Protein AF-A0A977KW00-F1 (afdb_monomer_lite)

Secondary structure (DSSP, 8-state):
-------SSTTS-GGGSHHHHHHHHHHHHTT--HHHHHHHHTS-HHHHHHHHHT--

Organism: NCBI:txid2824559

Structure (mmCIF, N/CA/C/O backbone):
data_AF-A0A977KW00-F1
#
_entry.id   AF-A0A977KW00-F1
#
loop_
_atom_site.group_PD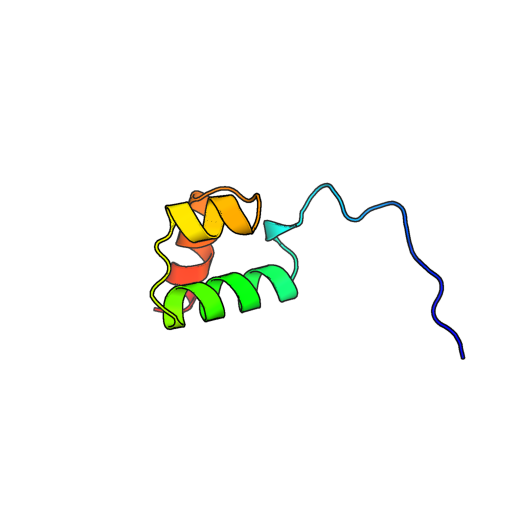B
_atom_site.id
_atom_site.type_symbol
_atom_site.label_atom_id
_atom_site.label_alt_id
_atom_site.label_comp_id
_atom_site.label_asym_id
_atom_site.label_entity_id
_atom_site.label_seq_id
_atom_site.pdbx_PDB_ins_code
_atom_site.Cartn_x
_atom_site.Cartn_y
_atom_site.Cartn_z
_atom_site.occupancy
_atom_site.B_iso_or_equiv
_atom_site.auth_seq_id
_atom_site.auth_comp_id
_atom_site.auth_asym_id
_atom_site.auth_atom_id
_atom_site.pdbx_PDB_model_num
ATOM 1 N N . MET A 1 1 ? -17.318 -26.840 18.225 1.00 44.47 1 MET A N 1
ATOM 2 C CA . MET A 1 1 ? -16.242 -25.889 17.886 1.00 44.47 1 MET A CA 1
ATOM 3 C C . MET A 1 1 ? -15.927 -26.019 16.399 1.00 44.47 1 MET A C 1
ATOM 5 O O . MET A 1 1 ? -14.944 -26.647 16.041 1.00 44.47 1 MET A O 1
ATOM 9 N N . THR A 1 2 ? -16.782 -25.483 15.526 1.00 42.75 2 THR A N 1
ATOM 10 C CA . THR A 1 2 ? -16.481 -25.423 14.087 1.00 42.75 2 THR A CA 1
ATOM 11 C C . THR A 1 2 ? -17.083 -24.139 13.539 1.00 42.75 2 THR A C 1
ATOM 13 O O . THR A 1 2 ? -18.283 -23.907 13.666 1.00 42.75 2 THR A O 1
ATOM 16 N N . TYR A 1 3 ? -16.210 -23.269 13.038 1.00 45.19 3 TYR A N 1
ATOM 17 C CA . TYR A 1 3 ? -16.499 -21.894 12.656 1.00 45.19 3 TYR A CA 1
ATOM 18 C C . TYR A 1 3 ? -17.549 -21.829 11.542 1.00 45.19 3 TYR A C 1
ATOM 20 O O . TYR A 1 3 ? -17.400 -22.449 10.487 1.00 45.19 3 TYR A O 1
ATOM 28 N N . LEU A 1 4 ? -18.606 -21.051 11.785 1.00 50.38 4 LEU A N 1
ATOM 29 C CA . LEU A 1 4 ? -19.609 -20.700 10.788 1.00 50.38 4 LEU A CA 1
ATOM 30 C C . LEU A 1 4 ? -18.919 -20.007 9.608 1.00 50.38 4 LEU A C 1
ATOM 32 O O . LEU A 1 4 ? -18.331 -18.934 9.750 1.00 50.38 4 LEU A O 1
ATOM 36 N N . ARG A 1 5 ? -19.008 -20.641 8.434 1.00 58.00 5 ARG A N 1
ATOM 37 C CA . ARG A 1 5 ? -18.696 -20.050 7.131 1.00 58.00 5 ARG A CA 1
ATOM 38 C C . ARG A 1 5 ? -19.565 -18.808 6.934 1.00 58.00 5 ARG A C 1
ATOM 40 O O . ARG A 1 5 ? -20.701 -18.902 6.482 1.00 58.00 5 ARG A O 1
ATOM 47 N N . ASN A 1 6 ? -19.019 -17.646 7.267 1.00 51.72 6 ASN A N 1
ATOM 48 C CA . ASN A 1 6 ? -19.645 -16.353 7.027 1.00 51.72 6 ASN A CA 1
ATOM 49 C C . ASN A 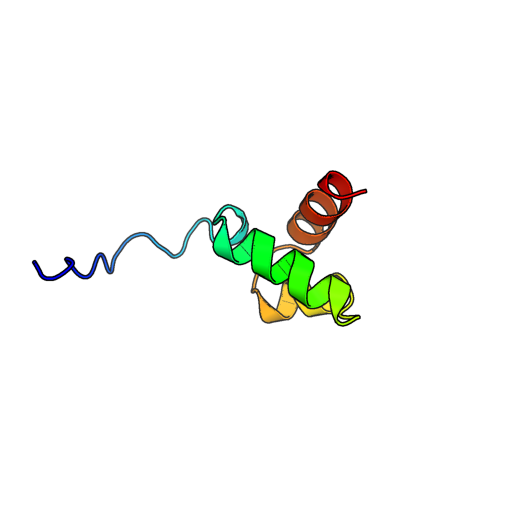1 6 ? -19.370 -15.927 5.572 1.00 51.72 6 ASN A C 1
ATOM 51 O O . ASN A 1 6 ? -18.482 -15.130 5.270 1.00 51.72 6 ASN A O 1
ATOM 55 N N . VAL A 1 7 ? -20.076 -16.571 4.640 1.00 61.97 7 VAL A N 1
ATOM 56 C CA . VAL A 1 7 ? -20.016 -16.290 3.201 1.00 61.97 7 VAL A CA 1
ATOM 57 C C . VAL A 1 7 ? -21.148 -15.316 2.889 1.00 61.97 7 VAL A C 1
ATOM 59 O O . VAL A 1 7 ? -22.283 -15.738 2.700 1.00 61.97 7 VAL A O 1
ATOM 62 N N . GLY A 1 8 ? -20.867 -14.008 2.882 1.00 51.00 8 GLY A N 1
ATOM 63 C CA . GLY A 1 8 ? -21.903 -13.038 2.502 1.00 51.00 8 GLY A CA 1
ATOM 64 C C . GLY A 1 8 ? -21.566 -11.545 2.489 1.00 51.00 8 GLY A C 1
ATOM 65 O O . GLY A 1 8 ? -22.249 -10.814 1.786 1.00 51.00 8 GLY A O 1
ATOM 66 N N . LEU A 1 9 ? -20.533 -11.060 3.197 1.00 50.28 9 LEU A N 1
ATOM 67 C CA . LEU A 1 9 ? -20.298 -9.601 3.336 1.00 50.28 9 LEU A CA 1
ATOM 68 C C . LEU A 1 9 ? -18.873 -9.121 2.977 1.00 50.28 9 LEU A C 1
ATOM 70 O O . LEU A 1 9 ? -18.548 -7.949 3.133 1.00 50.28 9 LEU A O 1
ATOM 74 N N . ASN A 1 10 ? -18.005 -9.997 2.461 1.00 51.69 10 ASN A N 1
ATOM 75 C CA . ASN A 1 10 ? -16.559 -9.734 2.320 1.00 51.69 10 ASN A CA 1
ATOM 76 C C . ASN A 1 10 ? -16.118 -8.987 1.042 1.00 51.69 10 ASN A C 1
ATOM 78 O O . ASN A 1 10 ? -14.921 -8.892 0.757 1.00 51.69 10 ASN A O 1
ATOM 82 N N . TYR A 1 11 ? -17.045 -8.479 0.228 1.00 51.38 11 TYR A N 1
ATOM 83 C CA . TYR A 1 11 ? -16.685 -7.914 -1.080 1.00 51.38 11 TYR A CA 1
ATOM 84 C C . TYR A 1 11 ? -16.468 -6.402 -1.104 1.00 51.38 11 TYR A C 1
ATOM 86 O O . TYR A 1 11 ? -15.798 -5.922 -2.016 1.00 51.38 11 TYR A O 1
ATOM 94 N N . THR A 1 12 ? -16.947 -5.650 -0.114 1.00 57.88 12 THR A N 1
ATOM 95 C CA . THR A 1 12 ? -17.082 -4.196 -0.296 1.00 57.88 12 THR A CA 1
ATOM 96 C C . THR A 1 12 ? -15.927 -3.366 0.275 1.00 57.88 12 THR A C 1
ATOM 98 O O . THR A 1 12 ? -15.773 -2.219 -0.122 1.00 57.88 12 THR A O 1
ATOM 101 N N . TYR A 1 13 ? -15.071 -3.920 1.146 1.00 62.97 13 TYR A N 1
ATOM 102 C CA . TYR A 1 13 ? -14.030 -3.138 1.842 1.00 62.97 13 TYR A CA 1
ATOM 103 C C . TYR A 1 13 ? -12.699 -3.878 2.049 1.00 62.97 13 TYR A C 1
ATOM 105 O O . TYR A 1 13 ? -12.045 -3.744 3.082 1.00 62.97 13 TYR A O 1
ATOM 113 N N . LYS A 1 14 ? -12.244 -4.639 1.045 1.00 65.75 14 LYS A N 1
ATOM 114 C CA . LYS A 1 14 ? -10.991 -5.417 1.139 1.00 65.75 14 LYS A CA 1
ATOM 115 C C . LYS A 1 14 ? -9.788 -4.575 1.576 1.00 65.75 14 LYS A C 1
ATOM 117 O O . LYS A 1 14 ? -9.009 -5.027 2.396 1.00 65.75 14 LYS A O 1
ATOM 122 N N . GLY A 1 15 ? -9.677 -3.324 1.126 1.00 64.50 15 GLY A N 1
ATOM 123 C CA . GLY A 1 15 ? -8.579 -2.431 1.524 1.00 64.50 15 GLY A CA 1
ATOM 124 C C . GLY A 1 15 ? -8.529 -2.055 3.014 1.00 64.50 15 GLY A C 1
ATOM 125 O O . GLY A 1 15 ? -7.502 -1.566 3.473 1.00 64.50 15 GLY A O 1
ATOM 126 N N . TYR A 1 16 ? -9.610 -2.256 3.773 1.00 73.19 16 TYR A N 1
ATOM 127 C CA . TYR A 1 16 ? -9.653 -1.945 5.206 1.00 73.19 16 TYR A CA 1
ATOM 128 C C . TYR A 1 16 ? -9.265 -3.135 6.092 1.00 73.19 16 TYR A C 1
ATOM 130 O O . TYR A 1 16 ? -8.888 -2.935 7.251 1.00 73.19 16 TYR A O 1
ATOM 138 N N . LEU A 1 17 ? -9.323 -4.348 5.537 1.00 83.12 17 LEU A N 1
ATOM 139 C CA . LEU A 1 17 ? -9.007 -5.582 6.241 1.00 83.12 17 LEU A CA 1
ATOM 140 C C . LEU A 1 17 ? -7.545 -5.581 6.726 1.00 83.12 17 LEU A C 1
ATOM 142 O O . LEU A 1 17 ? -6.651 -5.236 5.943 1.00 83.12 17 LEU A O 1
ATOM 146 N N . PRO A 1 18 ? -7.280 -5.956 7.994 1.00 84.94 18 PRO A N 1
ATOM 147 C CA . PRO A 1 18 ? -5.922 -6.069 8.517 1.00 84.94 18 PRO A CA 1
ATOM 148 C C . PRO A 1 18 ? -5.028 -6.958 7.649 1.00 84.94 18 PRO A C 1
ATOM 150 O O . PRO A 1 18 ? -3.896 -6.572 7.367 1.00 84.94 18 PRO A O 1
ATOM 153 N N . GLU A 1 19 ? -5.561 -8.067 7.121 1.00 87.56 19 GLU A N 1
ATOM 154 C CA . GLU A 1 19 ? -4.785 -8.990 6.286 1.00 87.56 19 GLU A CA 1
ATOM 155 C C . GLU A 1 19 ? -4.306 -8.320 4.989 1.00 87.56 19 GLU A C 1
ATOM 157 O O . GLU A 1 19 ? -3.203 -8.574 4.507 1.00 87.56 19 GLU A O 1
ATOM 162 N N . VAL A 1 20 ? -5.108 -7.413 4.421 1.00 89.06 20 VAL A N 1
ATOM 163 C CA . VAL A 1 20 ? -4.729 -6.678 3.205 1.00 89.06 20 VAL A CA 1
ATOM 164 C C . VAL A 1 20 ? -3.646 -5.646 3.504 1.00 89.06 20 VAL A C 1
ATOM 166 O O . VAL A 1 20 ? -2.745 -5.464 2.688 1.00 89.06 20 VAL A O 1
ATOM 169 N N . LYS A 1 21 ? -3.670 -5.012 4.681 1.00 90.56 21 LYS A N 1
ATOM 170 C CA . LYS A 1 21 ? -2.616 -4.077 5.114 1.00 90.56 21 LYS A CA 1
ATOM 171 C C . LYS A 1 21 ? -1.284 -4.782 5.342 1.00 90.56 21 LYS A C 1
ATOM 173 O O . LYS A 1 21 ? -0.243 -4.270 4.932 1.00 90.56 21 LYS A O 1
ATOM 178 N N . GLU A 1 22 ? -1.313 -5.957 5.963 1.00 92.25 22 GLU A N 1
ATOM 179 C CA . GLU A 1 22 ? -0.129 -6.804 6.124 1.00 92.25 22 GLU A CA 1
ATOM 180 C C . GLU A 1 22 ? 0.425 -7.235 4.767 1.00 92.25 22 GLU A C 1
ATOM 182 O O . GLU A 1 22 ? 1.620 -7.080 4.515 1.00 92.25 22 GLU A O 1
ATOM 187 N N . LYS A 1 23 ? -0.448 -7.655 3.843 1.00 93.94 23 LYS A N 1
ATOM 188 C CA . LYS A 1 23 ? -0.033 -8.054 2.496 1.00 93.94 23 LYS A CA 1
ATOM 189 C C . LYS A 1 23 ? 0.556 -6.899 1.683 1.00 93.94 23 LYS A C 1
ATOM 191 O O . LYS A 1 23 ? 1.517 -7.114 0.950 1.00 93.94 23 LYS A O 1
ATOM 196 N N . ILE A 1 24 ? 0.037 -5.673 1.827 1.00 94.19 24 ILE A N 1
ATOM 197 C CA . ILE A 1 24 ? 0.633 -4.470 1.216 1.00 94.19 24 ILE A CA 1
ATOM 198 C C . ILE A 1 24 ? 2.082 -4.290 1.682 1.00 94.19 24 ILE A C 1
ATOM 200 O O . ILE A 1 24 ? 2.961 -4.050 0.854 1.00 94.19 24 ILE A O 1
ATOM 204 N N . ALA A 1 25 ? 2.327 -4.406 2.990 1.00 92.62 25 ALA A N 1
ATOM 205 C CA . ALA A 1 25 ? 3.658 -4.244 3.563 1.00 92.62 25 ALA A CA 1
ATOM 206 C C . ALA A 1 25 ? 4.607 -5.363 3.116 1.00 92.62 25 ALA A C 1
ATOM 208 O O . ALA A 1 25 ? 5.708 -5.070 2.663 1.00 92.62 25 ALA A O 1
ATOM 209 N N . GLU A 1 26 ? 4.165 -6.621 3.159 1.00 95.31 26 GLU A N 1
ATOM 210 C CA . GLU A 1 26 ? 4.946 -7.773 2.695 1.00 95.31 26 GLU A CA 1
ATOM 211 C C . GLU A 1 26 ? 5.344 -7.625 1.219 1.00 95.31 26 GLU A C 1
ATOM 213 O O . GLU A 1 26 ? 6.507 -7.794 0.860 1.00 95.31 26 GLU A O 1
ATOM 218 N N . MET A 1 27 ? 4.396 -7.252 0.353 1.00 96.25 27 MET A N 1
ATOM 219 C CA . MET A 1 27 ? 4.673 -7.038 -1.067 1.00 96.25 27 MET A CA 1
ATOM 220 C C . MET A 1 27 ? 5.673 -5.898 -1.288 1.00 96.25 27 MET A C 1
ATOM 222 O O . MET A 1 27 ? 6.605 -6.053 -2.072 1.00 96.25 27 MET A O 1
ATOM 226 N N . ALA A 1 28 ? 5.530 -4.778 -0.575 1.00 92.88 28 ALA A N 1
ATOM 227 C CA . ALA A 1 28 ? 6.478 -3.670 -0.669 1.00 92.88 28 ALA A CA 1
ATOM 228 C C . ALA A 1 28 ? 7.881 -4.051 -0.161 1.00 92.88 28 ALA A C 1
ATOM 230 O O . ALA A 1 28 ? 8.871 -3.690 -0.794 1.00 92.88 28 ALA A O 1
ATOM 231 N N . MET A 1 29 ? 7.977 -4.821 0.931 1.00 93.19 29 MET A N 1
ATOM 232 C CA . MET A 1 29 ? 9.249 -5.346 1.449 1.00 93.19 29 MET A CA 1
ATOM 233 C C . MET A 1 29 ? 9.934 -6.291 0.455 1.00 93.19 29 MET A C 1
ATOM 235 O O . MET A 1 29 ? 11.155 -6.281 0.346 1.00 93.19 29 MET A O 1
ATOM 239 N N . ASN A 1 30 ? 9.152 -7.048 -0.315 1.00 95.56 30 ASN A N 1
ATOM 240 C CA . ASN A 1 30 ? 9.643 -7.913 -1.389 1.00 95.56 30 ASN A CA 1
ATOM 241 C C . ASN A 1 30 ? 9.922 -7.161 -2.708 1.00 95.56 30 ASN A C 1
ATOM 243 O O . ASN A 1 30 ? 10.195 -7.789 -3.729 1.00 95.56 30 ASN A O 1
ATOM 247 N N . GLY A 1 31 ? 9.850 -5.826 -2.711 1.00 94.44 31 GLY A N 1
ATOM 248 C CA . GLY A 1 31 ? 10.175 -4.989 -3.867 1.00 94.44 31 GLY A CA 1
ATOM 249 C C . GLY A 1 31 ? 9.032 -4.772 -4.864 1.00 94.44 31 GLY A C 1
ATOM 250 O O . GLY A 1 31 ? 9.256 -4.164 -5.912 1.00 94.44 31 GLY A O 1
ATOM 251 N N . SER A 1 32 ? 7.803 -5.213 -4.571 1.00 96.38 32 SER A N 1
ATOM 252 C CA . SER A 1 32 ? 6.648 -4.893 -5.418 1.00 96.38 32 SER A CA 1
ATOM 253 C C . SER A 1 32 ? 6.331 -3.398 -5.371 1.00 96.38 32 SER A C 1
ATOM 255 O O . SER A 1 32 ? 6.211 -2.781 -4.310 1.00 96.38 32 SER A O 1
ATOM 257 N N . GLY A 1 33 ? 6.125 -2.805 -6.547 1.00 96.00 33 GLY A N 1
ATOM 258 C CA . GLY A 1 33 ? 5.725 -1.407 -6.669 1.00 96.00 33 GLY A CA 1
ATOM 259 C C . GLY A 1 33 ? 4.249 -1.172 -6.328 1.00 96.00 33 GLY A C 1
ATOM 260 O O . GLY A 1 33 ? 3.402 -2.046 -6.488 1.00 96.00 33 GLY A O 1
ATOM 261 N N . ILE A 1 34 ? 3.903 0.067 -5.963 1.00 96.06 34 ILE A N 1
ATOM 262 C CA . ILE A 1 34 ? 2.542 0.488 -5.564 1.00 96.06 34 ILE A CA 1
ATOM 263 C C . ILE A 1 34 ? 1.447 0.017 -6.539 1.00 96.06 34 ILE A C 1
ATOM 265 O O . ILE A 1 34 ? 0.394 -0.464 -6.121 1.00 96.06 34 ILE A O 1
ATOM 269 N N . ARG A 1 35 ? 1.677 0.182 -7.850 1.00 95.88 35 ARG A N 1
ATOM 270 C CA . ARG A 1 35 ? 0.699 -0.172 -8.896 1.00 95.88 35 ARG A CA 1
ATOM 271 C C . ARG A 1 35 ? 0.533 -1.681 -9.053 1.00 95.88 35 ARG A C 1
ATOM 273 O O . ARG A 1 35 ? -0.570 -2.130 -9.351 1.00 95.88 35 ARG A O 1
ATOM 280 N N . ASP A 1 36 ? 1.615 -2.429 -8.866 1.00 96.75 36 ASP A N 1
ATOM 281 C CA . ASP A 1 36 ? 1.609 -3.887 -8.940 1.00 96.75 36 ASP A CA 1
ATOM 282 C C . ASP A 1 36 ? 0.834 -4.473 -7.755 1.00 96.75 36 ASP A C 1
ATOM 284 O O . ASP A 1 36 ? -0.158 -5.175 -7.943 1.00 96.75 36 ASP A O 1
ATOM 288 N N . THR A 1 37 ? 1.163 -4.025 -6.542 1.00 95.75 37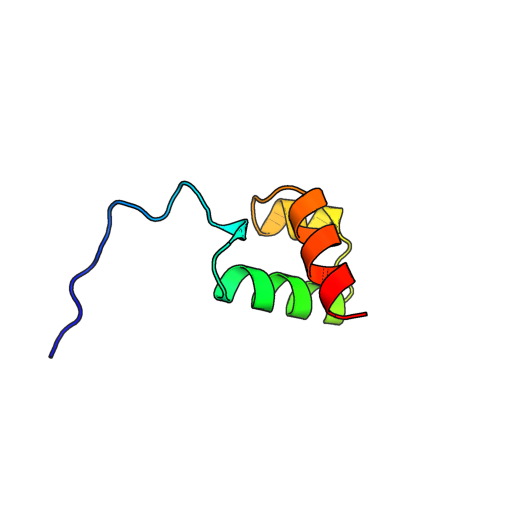 THR A N 1
ATOM 289 C CA . THR A 1 37 ? 0.446 -4.370 -5.309 1.00 95.75 37 THR A CA 1
ATOM 290 C C . THR A 1 37 ? -1.047 -4.049 -5.401 1.00 95.75 37 THR A C 1
ATOM 292 O O . THR A 1 37 ? -1.888 -4.888 -5.079 1.00 95.75 37 THR A O 1
ATOM 295 N N . ALA A 1 38 ? -1.407 -2.866 -5.908 1.00 94.75 38 ALA A N 1
ATOM 296 C CA . ALA A 1 38 ? -2.804 -2.482 -6.107 1.00 94.75 38 ALA A C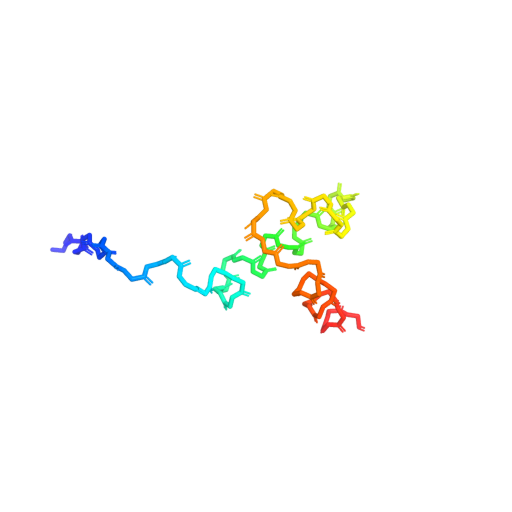A 1
ATOM 297 C C . ALA A 1 38 ? -3.545 -3.425 -7.075 1.00 94.75 38 ALA A C 1
ATOM 299 O O . ALA A 1 38 ? -4.695 -3.793 -6.827 1.00 94.75 38 ALA A O 1
ATOM 300 N N . ARG A 1 39 ? -2.880 -3.852 -8.159 1.00 95.38 39 ARG A N 1
ATOM 301 C CA . ARG A 1 39 ? -3.442 -4.777 -9.152 1.00 95.38 39 ARG A CA 1
ATOM 302 C C . ARG A 1 39 ? -3.642 -6.178 -8.575 1.00 95.38 39 ARG A C 1
ATOM 304 O O . ARG A 1 39 ? -4.715 -6.748 -8.761 1.00 95.38 39 ARG A O 1
ATOM 311 N N . VAL A 1 40 ? -2.647 -6.710 -7.865 1.00 94.25 40 VAL A N 1
ATOM 312 C CA . VAL A 1 40 ? -2.701 -8.045 -7.245 1.00 94.25 40 VAL A CA 1
ATOM 313 C C . VAL A 1 40 ? -3.788 -8.106 -6.172 1.00 94.25 40 VAL A C 1
ATOM 315 O O . VAL A 1 40 ? -4.609 -9.023 -6.168 1.00 94.25 40 VAL A O 1
ATOM 318 N N . LEU A 1 41 ? -3.849 -7.094 -5.303 1.00 91.38 41 LEU A N 1
ATOM 319 C CA . LEU A 1 41 ? -4.794 -7.046 -4.183 1.00 91.38 41 LEU A CA 1
ATOM 320 C C . LEU A 1 41 ? -6.182 -6.515 -4.571 1.00 91.38 41 LEU A C 1
ATOM 322 O O . LEU A 1 41 ? -7.099 -6.549 -3.752 1.00 91.38 41 LEU A O 1
ATOM 326 N N . ARG A 1 42 ? -6.361 -6.067 -5.823 1.00 91.69 42 ARG A N 1
ATOM 327 C CA . ARG A 1 42 ? -7.612 -5.497 -6.356 1.00 91.69 42 ARG A CA 1
ATOM 328 C C . ARG A 1 42 ? -8.153 -4.350 -5.489 1.00 91.69 42 ARG A C 1
ATOM 330 O O . ARG A 1 42 ? -9.345 -4.289 -5.192 1.00 91.69 42 ARG A O 1
ATOM 337 N N . ILE A 1 43 ? -7.261 -3.448 -5.088 1.00 90.25 43 ILE A N 1
ATOM 338 C CA . ILE A 1 43 ? -7.554 -2.238 -4.304 1.00 90.25 43 ILE A CA 1
ATOM 339 C C . ILE A 1 43 ? -7.027 -1.001 -5.033 1.00 90.25 43 ILE A C 1
ATOM 341 O O . ILE A 1 43 ? -6.270 -1.111 -5.999 1.00 90.25 43 ILE A O 1
ATOM 345 N N . SER A 1 44 ? -7.408 0.197 -4.588 1.00 92.19 44 SER A N 1
ATOM 346 C CA . SER A 1 44 ? -6.891 1.410 -5.216 1.00 92.19 44 SER A CA 1
ATOM 347 C C . SER A 1 44 ? -5.398 1.612 -4.891 1.00 92.19 44 SER A C 1
ATOM 349 O O . SER A 1 44 ? -4.956 1.358 -3.765 1.00 92.19 44 SER A O 1
ATOM 351 N N . PRO A 1 45 ? -4.602 2.154 -5.832 1.00 94.12 45 PRO A N 1
ATOM 352 C CA . PRO A 1 45 ? -3.231 2.576 -5.548 1.00 94.12 45 PRO A CA 1
ATOM 353 C C . PRO A 1 45 ? -3.145 3.611 -4.419 1.00 94.12 45 PRO A C 1
ATOM 355 O O . PRO A 1 45 ? -2.162 3.640 -3.687 1.00 94.12 45 PRO A O 1
ATOM 358 N N . SER A 1 46 ? -4.181 4.439 -4.241 1.00 94.62 46 SER A N 1
ATOM 359 C CA . SER A 1 46 ? -4.254 5.401 -3.138 1.00 94.62 46 SER A CA 1
ATOM 360 C C . SER A 1 46 ? -4.324 4.721 -1.769 1.00 94.62 46 SER A C 1
ATOM 362 O O . SER A 1 46 ? -3.689 5.205 -0.834 1.00 94.62 46 SER A O 1
ATOM 364 N N . THR A 1 47 ? -5.014 3.581 -1.647 1.00 92.31 47 THR A N 1
ATOM 365 C CA . THR A 1 47 ? -5.013 2.770 -0.420 1.00 92.31 47 THR A CA 1
ATOM 366 C C . THR A 1 47 ? -3.618 2.225 -0.127 1.00 92.31 47 THR A C 1
ATOM 368 O O . THR A 1 47 ? -3.157 2.336 1.005 1.00 92.31 47 THR A O 1
ATOM 371 N N . VAL A 1 48 ? -2.916 1.715 -1.145 1.00 94.25 48 VAL A N 1
ATOM 372 C CA . VAL A 1 48 ? -1.531 1.232 -1.004 1.00 94.25 48 VAL A CA 1
ATOM 373 C C . VAL A 1 48 ? -0.605 2.356 -0.531 1.00 94.25 48 VAL A C 1
ATOM 375 O O . VAL A 1 48 ? 0.120 2.187 0.442 1.00 94.25 48 VAL A O 1
ATOM 378 N N . ILE A 1 49 ? -0.674 3.533 -1.163 1.00 95.12 49 ILE A N 1
ATOM 379 C CA . ILE A 1 49 ? 0.124 4.707 -0.772 1.00 95.12 49 ILE A CA 1
ATOM 380 C C . ILE A 1 49 ? -0.186 5.131 0.665 1.00 95.12 49 ILE A C 1
ATOM 382 O O . ILE A 1 49 ? 0.733 5.382 1.438 1.00 95.12 49 ILE A O 1
ATOM 386 N N . SER A 1 50 ? -1.470 5.235 1.023 1.00 94.25 50 SER A N 1
ATOM 387 C CA . SER A 1 50 ? -1.886 5.648 2.365 1.00 94.25 50 SER A CA 1
ATOM 388 C C . SER A 1 50 ? -1.389 4.683 3.435 1.00 94.25 50 SER A C 1
ATOM 390 O O . SER A 1 50 ? -0.986 5.137 4.500 1.00 94.25 50 SER A O 1
ATOM 392 N N . GLU A 1 51 ? -1.399 3.380 3.161 1.00 92.94 51 GLU A N 1
ATOM 393 C CA . GLU A 1 51 ? -0.939 2.379 4.117 1.00 92.94 51 GLU A CA 1
ATOM 394 C C . GLU A 1 51 ? 0.586 2.375 4.259 1.00 92.94 51 GLU A C 1
ATOM 396 O O . GLU A 1 51 ? 1.090 2.356 5.378 1.00 92.94 51 GLU A O 1
ATOM 401 N N . LEU A 1 52 ? 1.328 2.484 3.152 1.00 92.44 52 LEU A N 1
ATOM 402 C CA . LEU A 1 52 ? 2.789 2.577 3.197 1.00 92.44 52 LEU A CA 1
ATOM 403 C C . LEU A 1 52 ? 3.263 3.856 3.900 1.00 92.44 52 LEU A C 1
ATOM 405 O O . LEU A 1 52 ? 4.206 3.803 4.680 1.00 92.44 52 LEU A O 1
ATOM 409 N N . LYS A 1 53 ? 2.571 4.986 3.707 1.00 92.69 53 LYS A N 1
ATOM 410 C CA . LYS A 1 53 ? 2.877 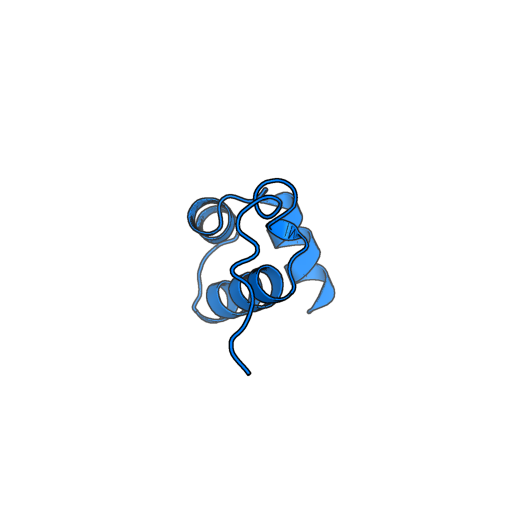6.250 4.398 1.00 92.69 53 LYS A CA 1
ATOM 411 C C . LYS A 1 53 ? 2.719 6.196 5.919 1.00 92.69 53 LYS A C 1
ATOM 413 O O . LYS A 1 53 ? 3.316 7.022 6.585 1.00 92.69 53 LYS A O 1
ATOM 418 N N . LYS A 1 54 ? 1.913 5.285 6.476 1.00 88.38 54 LYS A N 1
ATOM 419 C CA . LYS A 1 54 ? 1.785 5.127 7.942 1.00 88.38 54 LYS A CA 1
ATOM 420 C C . LYS A 1 54 ? 2.964 4.382 8.567 1.00 88.38 54 LYS A C 1
ATOM 422 O O . LYS A 1 54 ? 3.076 4.348 9.786 1.00 88.38 54 LYS A O 1
ATOM 427 N N . ARG A 1 55 ? 3.753 3.695 7.739 1.00 75.31 55 ARG A N 1
ATOM 428 C CA . ARG A 1 55 ? 4.872 2.841 8.155 1.00 75.31 55 ARG A CA 1
ATOM 429 C C . ARG A 1 55 ? 6.236 3.504 7.933 1.00 75.31 55 ARG A C 1
ATOM 431 O O . ARG A 1 55 ? 7.243 2.889 8.267 1.00 75.31 55 ARG A O 1
ATOM 438 N N . VAL A 1 56 ? 6.248 4.708 7.357 1.00 67.88 56 VAL A N 1
ATOM 439 C CA . VAL A 1 56 ? 7.402 5.613 7.238 1.00 67.88 56 VAL A CA 1
ATOM 440 C C . VAL A 1 56 ? 7.275 6.663 8.328 1.00 67.88 56 VAL A C 1
ATOM 442 O O . VAL A 1 56 ? 8.294 6.927 8.993 1.00 67.88 56 VAL A O 1
#

Sequence (56 aa):
MTYLRNVGLNYTYKGYLPEVKEKIAEMAMNGSGIRDTARVLRISPSTVISELKKRV

pLDDT: mean 81.43, std 17.82, range [42.75, 96.75]

Radius of gyration: 13.07 Å; chains: 1; bounding box: 32×32×27 Å

InterPro domains:
  IPR00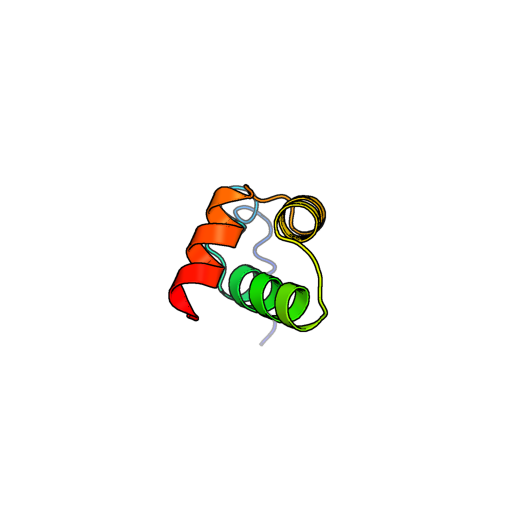9057 Homedomain-like superfamily [SSF46689] (11-54)
  IPR024431 Insertion element IS1 protein InsA, helix-turn-helix domain [PF12759] (11-54)
  IPR051252 IS1 element transposase InsA [PTHR47923] (6-55)

Foldseek 3Di:
DDDPPPPDDCPDCLLVDPVLLVQLVVCVVVVHDLVRSCVVSVHDSVSSVVSVVVVD